Protein AF-A0A661QH13-F1 (afdb_monomer_lite)

Structure (mmCIF, N/CA/C/O backbone):
data_AF-A0A661QH13-F1
#
_entry.id   AF-A0A661QH13-F1
#
loop_
_atom_site.group_PDB
_atom_site.id
_atom_site.type_symbol
_atom_site.label_atom_id
_atom_site.label_alt_id
_atom_site.label_comp_id
_atom_site.label_asym_id
_atom_site.label_entity_id
_atom_site.label_seq_id
_atom_site.pdbx_PDB_ins_code
_atom_site.Cartn_x
_atom_site.Cartn_y
_atom_site.Cartn_z
_atom_site.occupancy
_atom_site.B_iso_or_equiv
_atom_site.auth_seq_id
_atom_site.auth_comp_id
_atom_site.auth_asym_id
_atom_site.auth_atom_id
_atom_site.pdbx_PDB_model_num
ATOM 1 N N . VAL A 1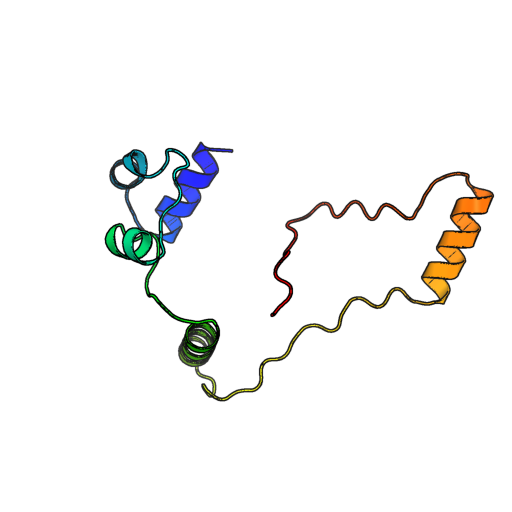 1 ? -12.487 15.265 6.140 1.00 73.69 1 VAL A N 1
ATOM 2 C CA . VAL A 1 1 ? -11.318 14.380 5.910 1.00 73.69 1 VAL A CA 1
ATOM 3 C C . VAL A 1 1 ? -11.463 13.047 6.642 1.00 73.69 1 VAL A C 1
ATOM 5 O O . VAL A 1 1 ? -11.523 12.041 5.959 1.00 73.69 1 VAL A O 1
ATOM 8 N N . HIS A 1 2 ? -11.608 13.008 7.978 1.00 83.69 2 HIS A N 1
ATOM 9 C CA . HIS A 1 2 ? -11.762 11.740 8.726 1.00 83.69 2 HIS A CA 1
ATOM 10 C C . HIS A 1 2 ? -12.928 10.870 8.228 1.00 83.69 2 HIS A C 1
ATOM 12 O O . HIS A 1 2 ? -12.736 9.709 7.898 1.00 83.69 2 HIS A O 1
ATOM 18 N N . GLN A 1 3 ? -14.126 11.444 8.113 1.00 88.00 3 GLN A N 1
ATOM 19 C CA . GLN A 1 3 ? -15.314 10.689 7.710 1.00 88.00 3 GLN A CA 1
ATOM 20 C C . GLN A 1 3 ? -15.229 10.138 6.277 1.00 88.00 3 GLN A C 1
ATOM 22 O O . GLN A 1 3 ? -15.541 8.977 6.057 1.00 88.00 3 GLN A O 1
ATOM 27 N N . GLN A 1 4 ? -14.678 10.921 5.347 1.00 90.62 4 GLN A N 1
ATOM 28 C CA . GLN A 1 4 ? -14.406 10.478 3.977 1.00 90.62 4 GLN A CA 1
ATOM 29 C C . GLN A 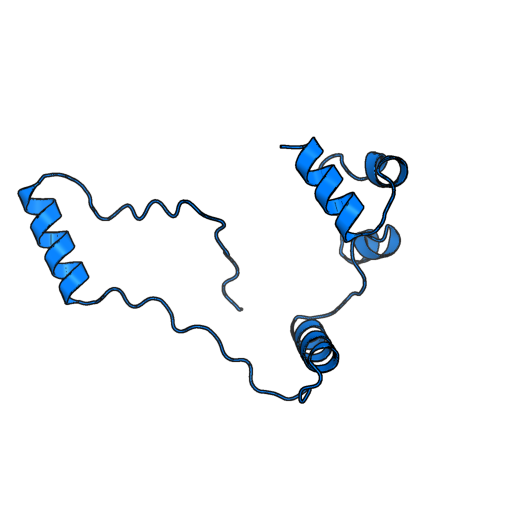1 4 ? -13.458 9.267 3.937 1.00 90.62 4 GLN A C 1
ATOM 31 O O . GLN A 1 4 ? -13.645 8.366 3.131 1.00 90.62 4 GLN A O 1
ATOM 36 N N . PHE A 1 5 ? -12.447 9.221 4.812 1.00 89.31 5 PHE A N 1
ATOM 37 C CA . PHE A 1 5 ? -11.569 8.054 4.923 1.00 89.31 5 PHE A CA 1
ATOM 38 C C . PHE A 1 5 ? -12.334 6.815 5.408 1.00 89.31 5 PHE A C 1
ATOM 40 O O . PHE A 1 5 ? -12.185 5.743 4.827 1.00 89.31 5 PHE A O 1
ATOM 47 N N . VAL A 1 6 ? -13.179 6.966 6.435 1.00 91.31 6 VAL A N 1
ATOM 48 C CA . VAL A 1 6 ? -13.997 5.860 6.962 1.00 91.31 6 VAL A CA 1
ATOM 49 C C . VAL A 1 6 ? -14.934 5.302 5.891 1.00 91.31 6 VAL A C 1
ATOM 51 O O . VAL A 1 6 ? -15.023 4.087 5.739 1.00 91.31 6 VAL A O 1
ATOM 54 N N . GLU A 1 7 ? -15.587 6.178 5.128 1.00 93.31 7 GLU A N 1
ATOM 55 C CA . GLU A 1 7 ? -16.486 5.803 4.032 1.00 93.31 7 GLU A CA 1
ATOM 56 C C . GLU A 1 7 ? -15.746 5.010 2.945 1.00 93.31 7 GLU A C 1
ATOM 58 O O . GLU A 1 7 ? -16.161 3.901 2.613 1.00 93.31 7 GLU A O 1
ATOM 63 N N . VAL A 1 8 ? -14.590 5.498 2.481 1.00 93.69 8 VAL A N 1
ATOM 64 C CA . VAL A 1 8 ? -13.774 4.807 1.464 1.00 93.69 8 VAL A CA 1
ATOM 65 C C . VAL A 1 8 ? -13.328 3.418 1.933 1.00 93.69 8 VAL A C 1
ATOM 67 O O . VAL A 1 8 ? -13.361 2.460 1.161 1.00 93.69 8 VAL A O 1
ATOM 70 N N . VAL A 1 9 ? -12.921 3.276 3.199 1.00 92.88 9 VAL A N 1
ATOM 71 C CA . VAL A 1 9 ? -12.505 1.976 3.752 1.00 92.88 9 VAL A CA 1
ATOM 72 C C . VAL A 1 9 ? -13.701 1.032 3.906 1.00 92.88 9 VAL A C 1
ATOM 74 O O . VAL A 1 9 ? -13.587 -0.149 3.578 1.00 92.88 9 VAL A O 1
ATOM 77 N N . SER A 1 10 ? -14.844 1.541 4.372 1.00 94.44 10 SER A N 1
ATOM 78 C CA . SER A 1 10 ? -16.100 0.790 4.493 1.00 94.44 10 SER A CA 1
ATOM 79 C C . SER A 1 10 ? -16.531 0.207 3.152 1.00 94.44 10 SER A C 1
ATOM 81 O O . SER A 1 10 ? -16.799 -0.992 3.063 1.00 94.44 10 SER A O 1
ATOM 83 N N . GLU A 1 11 ? -16.559 1.035 2.107 1.00 95.62 11 GLU A N 1
ATOM 84 C CA . GLU A 1 11 ? -16.899 0.617 0.747 1.00 95.62 11 GLU A CA 1
ATOM 85 C C . GLU A 1 11 ? -15.872 -0.378 0.197 1.00 95.62 11 GLU A C 1
ATOM 87 O O . GLU A 1 11 ? -16.239 -1.474 -0.224 1.00 95.62 11 GLU A O 1
ATOM 92 N N . GLY A 1 12 ? -14.577 -0.057 0.273 1.00 94.88 12 GLY A N 1
ATOM 93 C CA . GLY A 1 12 ? -13.516 -0.904 -0.276 1.00 94.88 12 GLY A CA 1
ATOM 94 C C . GLY A 1 12 ? -13.413 -2.282 0.387 1.00 94.88 12 GLY A C 1
ATOM 95 O O . GLY A 1 12 ? -13.129 -3.275 -0.282 1.00 94.88 12 GLY A O 1
ATOM 96 N N . ARG A 1 13 ? -13.669 -2.373 1.699 1.00 94.50 13 ARG A N 1
ATOM 97 C CA . ARG A 1 13 ? -13.619 -3.637 2.459 1.00 94.50 13 ARG A CA 1
ATOM 98 C C . ARG A 1 13 ? -14.978 -4.315 2.610 1.00 94.50 13 ARG A C 1
ATOM 100 O O . ARG A 1 13 ? -15.041 -5.368 3.239 1.00 94.50 13 ARG A O 1
ATOM 107 N N . HIS A 1 14 ? -16.049 -3.728 2.068 1.00 94.38 14 HIS A N 1
ATOM 108 C CA . HIS A 1 14 ? -17.428 -4.181 2.280 1.00 94.38 14 HIS A CA 1
ATOM 109 C C . HIS A 1 14 ? -17.738 -4.418 3.773 1.00 94.38 14 HIS A C 1
ATOM 111 O O . HIS A 1 14 ? -18.386 -5.395 4.155 1.00 94.38 14 HIS A O 1
ATOM 117 N N . MET A 1 15 ? -17.222 -3.539 4.636 1.00 93.19 15 MET A N 1
ATOM 118 C CA . MET A 1 15 ? -17.296 -3.676 6.088 1.00 93.19 15 MET A CA 1
ATOM 119 C C . MET A 1 15 ? -18.174 -2.564 6.667 1.00 93.19 15 MET A C 1
ATOM 121 O O . MET A 1 15 ? -17.875 -1.405 6.410 1.00 93.19 15 MET A O 1
ATOM 125 N N . PRO A 1 16 ? -19.210 -2.868 7.474 1.00 93.81 16 PRO A N 1
ATOM 126 C CA . PRO A 1 16 ? -20.047 -1.836 8.080 1.00 93.81 16 PRO A CA 1
ATOM 127 C C . PRO A 1 16 ? -19.228 -0.852 8.918 1.00 93.81 16 PRO A C 1
ATOM 129 O O . PRO A 1 16 ? -18.343 -1.272 9.669 1.00 93.81 16 PRO A O 1
ATOM 132 N N . ILE A 1 17 ? -19.581 0.435 8.856 1.00 91.50 17 ILE A N 1
ATOM 133 C CA . ILE A 1 17 ? -18.921 1.500 9.629 1.00 91.50 17 ILE A CA 1
ATOM 134 C C . ILE A 1 17 ? -18.887 1.155 11.123 1.00 91.50 17 ILE A C 1
ATOM 136 O O . ILE A 1 17 ? -17.839 1.286 11.745 1.00 91.50 17 ILE A O 1
ATOM 140 N N . ASP A 1 18 ? -19.968 0.602 11.677 1.00 92.00 18 ASP A N 1
ATOM 141 C CA . ASP A 1 18 ? -20.042 0.197 13.091 1.00 92.00 18 ASP A CA 1
ATOM 142 C C . ASP A 1 18 ? -18.969 -0.830 13.482 1.00 92.00 18 ASP A C 1
ATOM 144 O O . ASP A 1 18 ? -18.456 -0.817 14.601 1.00 92.00 18 ASP A O 1
ATOM 148 N N . ARG A 1 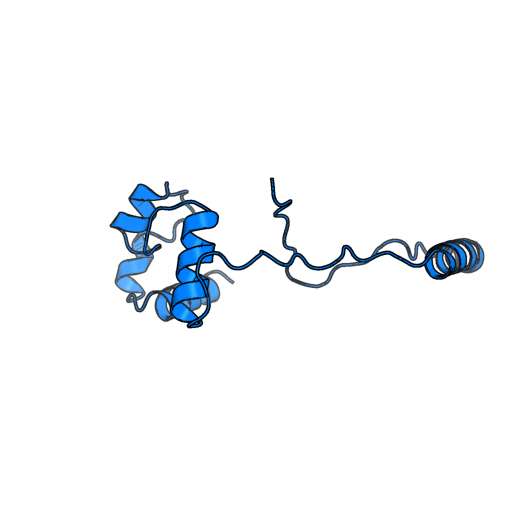19 ? -18.600 -1.718 12.549 1.00 90.38 19 ARG A N 1
ATOM 149 C CA . ARG A 1 19 ? -17.536 -2.708 12.749 1.00 90.38 19 ARG A CA 1
ATOM 150 C C . ARG A 1 19 ? -16.151 -2.083 12.594 1.00 90.38 19 ARG A C 1
ATOM 152 O O . ARG A 1 19 ? -15.224 -2.532 13.259 1.00 90.38 19 ARG A O 1
ATOM 159 N N . LEU A 1 20 ? -16.006 -1.070 11.741 1.00 89.44 20 LEU A N 1
ATOM 160 C CA . LEU A 1 20 ? -14.750 -0.348 11.529 1.00 89.44 20 LEU A CA 1
ATOM 161 C C . LEU A 1 20 ? -14.439 0.648 12.649 1.00 89.44 20 LEU A C 1
ATOM 163 O O . LEU A 1 20 ? -13.276 0.799 13.012 1.00 89.44 20 LEU A O 1
ATOM 167 N N . GLN A 1 21 ? -15.458 1.293 13.219 1.00 89.44 21 GLN A N 1
ATOM 168 C CA . GLN A 1 21 ? -15.338 2.390 14.181 1.00 89.44 21 GLN A CA 1
ATOM 169 C C . GLN A 1 21 ? -14.343 2.124 15.329 1.00 89.44 21 GLN A C 1
ATOM 171 O O . GLN A 1 21 ? -13.550 3.017 15.631 1.00 89.44 21 GLN A O 1
ATOM 176 N N . PRO A 1 22 ? -14.291 0.922 15.943 1.00 90.44 22 PRO A N 1
ATOM 177 C CA . PRO A 1 22 ? -13.338 0.633 17.014 1.00 90.44 22 PRO A CA 1
ATOM 178 C C . PRO A 1 22 ? -11.872 0.617 16.565 1.00 90.44 22 PRO A C 1
ATOM 180 O O . PRO A 1 22 ? -10.987 0.695 17.417 1.00 90.44 22 PRO A O 1
ATOM 183 N N . PHE A 1 23 ? -11.605 0.455 15.264 1.00 88.81 23 PHE A N 1
ATOM 184 C CA . PHE A 1 23 ? -10.272 0.354 14.658 1.00 88.81 23 PHE A CA 1
ATOM 185 C C . PHE A 1 23 ? -9.766 1.669 14.054 1.00 88.81 23 PHE A C 1
ATOM 187 O O . PHE A 1 23 ? -8.590 1.751 13.706 1.00 88.81 23 PHE A O 1
ATOM 194 N N . ILE A 1 24 ? -10.618 2.694 13.954 1.00 86.88 24 ILE A N 1
ATOM 195 C CA . ILE A 1 24 ? -10.279 4.002 13.379 1.00 86.88 24 ILE A CA 1
ATOM 196 C C . ILE A 1 24 ? -10.010 5.005 14.507 1.00 86.88 24 ILE A C 1
ATOM 198 O O . ILE A 1 24 ? -10.757 5.951 14.735 1.00 86.88 24 ILE A O 1
ATOM 202 N N . ASP A 1 25 ? -8.925 4.772 15.240 1.00 87.75 25 ASP A N 1
ATOM 203 C CA . ASP A 1 25 ? -8.411 5.661 16.293 1.00 87.75 25 ASP A CA 1
ATOM 204 C C . ASP A 1 25 ? -6.985 6.166 16.003 1.00 87.75 25 ASP A C 1
ATOM 206 O O . ASP A 1 25 ? -6.387 6.872 16.813 1.00 87.75 25 ASP A O 1
ATOM 210 N N . GLY A 1 26 ? -6.438 5.815 14.834 1.00 88.06 26 GLY A N 1
ATOM 211 C CA . GLY A 1 26 ? -5.098 6.206 14.393 1.00 88.06 26 GLY A CA 1
ATOM 212 C C . GLY A 1 26 ? -3.970 5.293 14.880 1.00 88.06 26 GLY A C 1
ATOM 213 O O . GLY A 1 26 ? -2.803 5.605 14.637 1.00 88.06 26 GLY A O 1
ATOM 214 N N . ARG A 1 27 ? -4.272 4.167 15.543 1.00 91.31 27 ARG A N 1
ATOM 215 C CA . ARG A 1 27 ? -3.235 3.209 15.950 1.00 91.31 27 ARG A CA 1
ATOM 216 C C . ARG A 1 27 ? -2.632 2.460 14.764 1.00 91.31 27 ARG A C 1
ATOM 218 O O . ARG A 1 27 ? -3.286 2.193 13.758 1.00 91.31 27 ARG A O 1
ATOM 225 N N . ILE A 1 28 ? -1.368 2.080 14.918 1.00 93.81 28 ILE A N 1
ATOM 226 C CA . ILE A 1 28 ? -0.635 1.294 13.926 1.00 93.81 28 ILE A CA 1
ATOM 227 C C . ILE A 1 28 ? -0.946 -0.188 14.141 1.00 93.81 28 ILE A C 1
ATOM 229 O O . ILE A 1 28 ? -0.870 -0.689 15.264 1.00 93.81 28 ILE A O 1
ATOM 233 N N . PHE A 1 29 ? -1.242 -0.895 13.053 1.00 94.56 29 PHE A N 1
ATOM 234 C CA . PHE A 1 29 ? -1.413 -2.343 13.046 1.00 94.56 29 PHE A CA 1
ATOM 235 C C . PHE A 1 29 ? -0.245 -3.009 12.328 1.00 94.56 29 PHE A C 1
ATOM 237 O O . PHE A 1 29 ? 0.212 -2.554 11.280 1.00 94.56 29 PHE A O 1
ATOM 244 N N . THR A 1 30 ? 0.211 -4.136 12.864 1.00 96.75 30 THR A N 1
ATOM 245 C CA . THR A 1 30 ? 1.040 -5.066 12.093 1.00 96.75 30 THR A CA 1
ATOM 246 C C . THR A 1 30 ? 0.208 -5.696 10.976 1.00 96.75 30 THR A C 1
ATOM 248 O O . THR A 1 30 ? -1.014 -5.804 11.094 1.00 96.75 30 THR A O 1
ATOM 251 N N . GLY A 1 31 ? 0.856 -6.203 9.922 1.00 95.88 31 GLY A N 1
ATOM 252 C CA . GLY A 1 31 ? 0.137 -6.896 8.847 1.00 95.88 31 GLY A CA 1
ATOM 253 C C . GLY A 1 31 ? -0.734 -8.055 9.354 1.00 95.88 31 GLY A C 1
ATOM 254 O O . GLY A 1 31 ? -1.844 -8.249 8.870 1.00 95.88 31 GLY A O 1
ATOM 255 N N . ARG A 1 32 ? -0.275 -8.807 10.368 1.00 97.62 32 ARG A N 1
ATOM 256 C CA . ARG A 1 32 ? -1.047 -9.923 10.950 1.00 97.62 32 ARG A CA 1
ATOM 257 C C . ARG A 1 32 ? -2.331 -9.430 11.604 1.00 97.62 32 ARG A C 1
ATOM 259 O O . ARG A 1 32 ? -3.398 -9.945 11.296 1.00 97.62 32 ARG A O 1
ATOM 266 N N . GLN A 1 33 ? -2.226 -8.388 12.427 1.00 96.44 33 GLN A N 1
ATOM 267 C CA . GLN A 1 33 ? -3.392 -7.777 13.062 1.00 96.44 33 GLN A CA 1
ATOM 268 C C . GLN A 1 33 ? -4.352 -7.212 12.014 1.00 96.44 33 GLN A C 1
ATOM 270 O O . GLN A 1 33 ? -5.548 -7.452 12.106 1.00 96.44 33 GLN A O 1
ATOM 275 N N . ALA A 1 34 ? -3.834 -6.517 10.992 1.00 95.19 34 ALA A N 1
ATOM 276 C CA . ALA A 1 34 ? -4.641 -5.975 9.900 1.00 95.19 34 ALA A CA 1
ATOM 277 C C . ALA A 1 34 ? -5.405 -7.074 9.141 1.00 95.19 34 ALA A C 1
ATOM 279 O O . ALA A 1 34 ? -6.558 -6.866 8.765 1.00 95.19 34 ALA A O 1
ATOM 280 N N . LYS A 1 35 ? -4.795 -8.253 8.958 1.00 96.00 35 LYS A N 1
ATOM 281 C CA . LYS A 1 35 ? -5.449 -9.416 8.344 1.00 96.00 35 LYS A CA 1
ATOM 282 C C . LYS A 1 35 ? -6.551 -9.983 9.240 1.00 96.00 35 LYS A C 1
ATOM 284 O O . LYS A 1 35 ? -7.649 -10.239 8.760 1.00 96.00 35 LYS A O 1
ATOM 289 N N . GLU A 1 36 ? -6.292 -10.131 10.538 1.00 94.44 36 GLU A N 1
ATOM 290 C CA . GLU A 1 36 ? -7.266 -10.645 11.515 1.00 94.44 36 GLU A CA 1
ATOM 291 C C . GLU A 1 36 ? -8.536 -9.787 11.593 1.00 94.44 36 GLU A C 1
ATOM 293 O O . GLU A 1 36 ? -9.644 -10.317 11.666 1.00 94.44 36 GLU A O 1
ATOM 298 N N . ILE A 1 37 ? -8.387 -8.461 11.535 1.00 93.19 37 ILE A N 1
ATOM 299 C CA . ILE A 1 37 ? -9.520 -7.523 11.555 1.00 93.19 37 ILE A CA 1
ATOM 300 C C . ILE A 1 37 ? -10.117 -7.272 10.162 1.00 93.19 37 ILE A C 1
ATOM 302 O O . ILE A 1 37 ? -11.130 -6.586 10.051 1.00 93.19 37 ILE A O 1
ATOM 306 N N . GLY A 1 38 ? -9.525 -7.838 9.105 1.00 92.94 38 GLY A N 1
ATOM 307 C CA . GLY A 1 38 ? -10.038 -7.777 7.736 1.00 92.94 38 GLY A CA 1
ATOM 308 C C . GLY A 1 38 ? -9.741 -6.480 6.980 1.00 92.94 38 GLY A C 1
ATOM 309 O O . GLY A 1 38 ? -10.435 -6.187 6.007 1.00 92.94 38 GLY A O 1
ATOM 310 N N . LEU A 1 39 ? -8.731 -5.705 7.388 1.00 93.50 39 LEU A N 1
ATOM 311 C CA . LEU A 1 39 ? -8.254 -4.528 6.647 1.00 93.50 39 LEU A CA 1
ATOM 312 C C . LEU A 1 39 ? -7.370 -4.888 5.442 1.00 93.50 39 LEU A C 1
ATOM 314 O O . LEU A 1 39 ? -7.278 -4.093 4.512 1.00 93.50 39 LEU A O 1
ATOM 318 N N . ILE A 1 40 ? -6.750 -6.071 5.442 1.00 95.12 40 ILE A N 1
ATOM 319 C CA . ILE A 1 40 ? -6.012 -6.624 4.295 1.00 95.12 40 ILE A CA 1
ATOM 320 C C . ILE A 1 40 ? -6.483 -8.048 4.005 1.00 95.12 40 ILE A C 1
ATOM 322 O O . ILE A 1 40 ? -7.005 -8.721 4.896 1.00 95.12 40 ILE A O 1
ATOM 326 N N . ASP A 1 41 ? -6.269 -8.513 2.778 1.00 94.62 41 ASP A N 1
ATOM 327 C CA . ASP A 1 41 ? -6.685 -9.852 2.346 1.00 94.62 41 ASP A CA 1
ATOM 328 C C . ASP A 1 41 ? -5.635 -10.907 2.702 1.00 94.62 41 ASP A C 1
ATOM 330 O O . ASP A 1 41 ? -5.929 -11.930 3.328 1.00 94.62 41 ASP A O 1
ATOM 334 N N . GLU A 1 42 ? -4.374 -10.633 2.367 1.00 95.88 42 GLU A N 1
ATOM 335 C CA . GLU A 1 42 ? -3.286 -11.588 2.523 1.00 95.88 42 GLU A CA 1
ATOM 336 C C . GLU A 1 42 ? -1.990 -10.946 3.019 1.00 95.88 42 GLU A C 1
ATOM 338 O O . GLU A 1 42 ? -1.784 -9.737 2.953 1.00 95.88 42 GLU A O 1
ATOM 343 N N . LEU A 1 43 ? -1.123 -11.800 3.565 1.00 97.62 43 LEU A N 1
ATOM 344 C CA . LEU A 1 43 ? 0.244 -11.448 3.916 1.00 97.62 43 LEU A CA 1
ATOM 345 C C . LEU A 1 43 ? 1.143 -11.984 2.815 1.00 97.62 43 LEU A C 1
ATOM 347 O O . LEU A 1 43 ? 1.062 -13.168 2.499 1.00 97.62 43 LEU A O 1
ATOM 351 N N . GLY A 1 44 ? 2.016 -11.132 2.300 1.00 95.69 44 GLY A N 1
ATOM 352 C CA . GLY A 1 44 ? 2.935 -11.496 1.239 1.00 95.69 44 GLY A CA 1
ATOM 353 C C . GLY A 1 44 ? 3.984 -10.423 1.012 1.00 95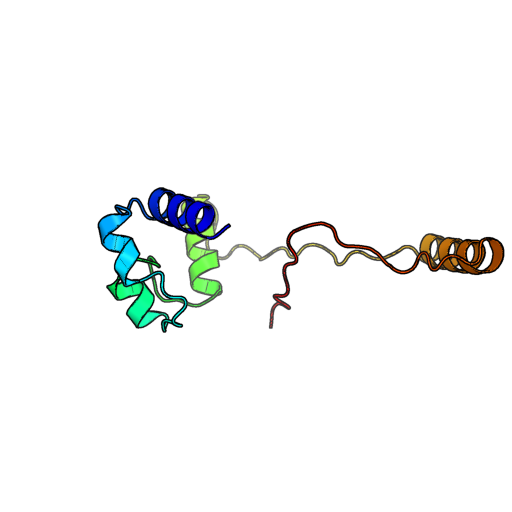.69 44 GLY A C 1
ATOM 354 O O . GLY A 1 44 ? 4.051 -9.406 1.707 1.00 95.69 44 GLY A O 1
ATOM 355 N N . THR A 1 45 ? 4.819 -10.695 0.031 1.00 94.75 45 THR A N 1
ATOM 356 C CA . THR A 1 45 ? 5.851 -9.820 -0.506 1.00 94.75 45 THR A CA 1
ATOM 357 C C . THR A 1 45 ? 5.333 -9.083 -1.740 1.00 94.75 45 THR A C 1
ATOM 359 O O . THR A 1 45 ? 4.244 -9.359 -2.246 1.00 94.75 45 THR A O 1
ATOM 362 N N . LEU A 1 46 ? 6.137 -8.160 -2.271 1.00 91.62 46 LEU A N 1
ATOM 363 C CA . LEU A 1 46 ? 5.843 -7.518 -3.552 1.00 91.62 46 LEU A CA 1
ATOM 364 C C . LEU A 1 46 ? 5.664 -8.547 -4.680 1.00 91.62 46 LEU A C 1
ATOM 366 O O . LEU A 1 46 ? 4.743 -8.415 -5.478 1.00 91.62 46 LEU A O 1
ATOM 370 N N . ASN A 1 47 ? 6.494 -9.594 -4.713 1.00 91.56 47 ASN A N 1
ATOM 371 C CA . ASN A 1 47 ? 6.401 -10.640 -5.732 1.00 91.56 47 ASN A CA 1
ATOM 372 C C . ASN A 1 47 ? 5.061 -11.381 -5.670 1.00 91.56 47 ASN A C 1
ATOM 374 O O . ASN A 1 47 ? 4.488 -11.685 -6.712 1.00 91.56 47 ASN A O 1
ATOM 378 N N . ASP A 1 48 ? 4.531 -11.624 -4.469 1.00 93.81 48 ASP A N 1
ATOM 379 C CA . ASP A 1 48 ? 3.218 -12.256 -4.308 1.00 93.81 48 ASP A CA 1
ATOM 380 C C . ASP A 1 48 ? 2.104 -11.351 -4.858 1.00 93.81 48 ASP A C 1
ATOM 382 O O . ASP A 1 48 ? 1.209 -11.821 -5.561 1.00 93.81 48 ASP A O 1
ATOM 386 N N . ALA A 1 49 ? 2.198 -10.037 -4.619 1.00 93.25 49 ALA A N 1
ATOM 387 C CA . ALA A 1 49 ? 1.255 -9.059 -5.162 1.00 93.25 49 ALA A CA 1
ATOM 388 C C . ALA A 1 49 ? 1.318 -8.969 -6.698 1.00 93.25 49 ALA A C 1
ATOM 390 O O . ALA A 1 49 ? 0.276 -8.881 -7.347 1.00 93.25 49 ALA A O 1
ATOM 391 N N . VAL A 1 50 ? 2.519 -9.030 -7.285 1.00 92.81 50 VAL A N 1
ATOM 392 C CA . VAL A 1 50 ? 2.724 -9.032 -8.744 1.00 92.81 50 VAL A CA 1
ATOM 393 C C . VAL A 1 50 ? 2.112 -10.276 -9.378 1.00 92.81 50 VAL A C 1
ATOM 395 O O . VAL A 1 50 ? 1.327 -10.154 -10.316 1.00 92.81 50 VAL A O 1
ATOM 398 N N . LYS A 1 51 ? 2.392 -11.462 -8.827 1.00 93.31 51 LYS A N 1
ATOM 399 C CA . LYS A 1 51 ? 1.815 -12.724 -9.312 1.00 93.31 51 LYS A CA 1
ATOM 400 C C . LYS A 1 51 ? 0.297 -12.738 -9.195 1.00 93.31 51 LYS A C 1
ATOM 402 O O . LYS A 1 51 ? -0.397 -13.136 -10.127 1.00 93.31 51 LYS A O 1
ATOM 407 N N . TYR A 1 52 ? -0.234 -12.240 -8.078 1.00 93.75 52 TYR A N 1
ATOM 408 C CA . TYR A 1 52 ? -1.674 -12.093 -7.902 1.00 93.75 52 TYR A CA 1
ATOM 409 C C . TYR A 1 52 ? -2.284 -11.156 -8.956 1.00 93.75 52 TYR A C 1
ATOM 411 O O . TYR A 1 52 ? -3.292 -11.501 -9.572 1.00 93.75 52 TYR A O 1
ATOM 419 N N . ALA A 1 53 ? -1.6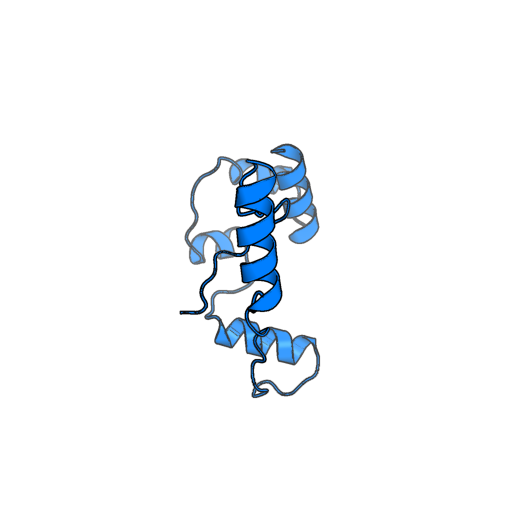62 -10.003 -9.218 1.00 93.19 53 ALA A N 1
ATOM 420 C CA . ALA A 1 53 ? -2.118 -9.070 -10.244 1.00 93.19 53 ALA A CA 1
ATOM 421 C C . ALA A 1 53 ? -2.068 -9.687 -11.653 1.00 93.19 53 ALA A C 1
ATOM 423 O O . ALA A 1 53 ? -3.039 -9.560 -12.400 1.00 93.19 53 ALA A O 1
ATOM 424 N N . ALA A 1 54 ? -0.991 -10.405 -11.990 1.00 93.69 54 ALA A N 1
ATOM 425 C CA . ALA A 1 54 ? -0.852 -11.126 -13.254 1.00 93.69 54 ALA A CA 1
ATOM 426 C C . ALA A 1 54 ? -1.969 -12.165 -13.440 1.00 93.69 54 ALA A C 1
ATOM 428 O O . ALA A 1 54 ? -2.652 -12.182 -14.466 1.00 93.69 54 ALA A O 1
ATOM 429 N N . LYS A 1 55 ? -2.242 -12.952 -12.394 1.00 93.75 55 LYS A N 1
ATOM 430 C CA . LYS A 1 55 ? -3.327 -13.936 -12.368 1.00 93.75 55 LYS A CA 1
ATOM 431 C C . LYS A 1 55 ? -4.706 -13.302 -12.560 1.00 93.75 55 LYS A C 1
ATOM 433 O O . LYS A 1 55 ? -5.515 -13.827 -13.322 1.00 93.75 55 LYS A O 1
ATOM 438 N N . VAL A 1 56 ? -4.986 -12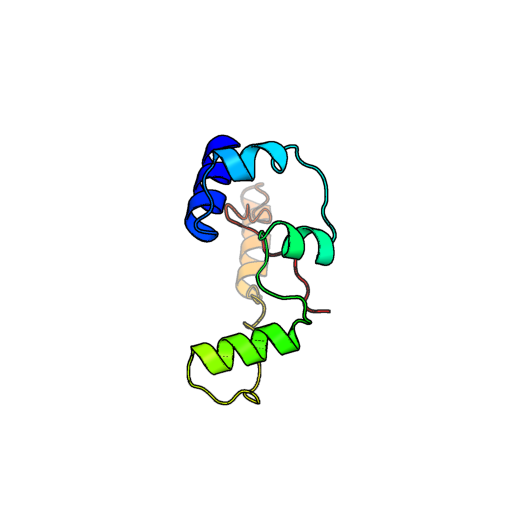.180 -11.893 1.00 94.56 56 VAL A N 1
ATOM 439 C CA . VAL A 1 56 ? -6.258 -11.445 -12.039 1.00 94.56 56 VAL A CA 1
ATOM 440 C C . VAL A 1 56 ? -6.399 -10.840 -13.439 1.00 94.56 56 VAL A C 1
ATOM 442 O O . VAL A 1 56 ? -7.498 -10.818 -13.987 1.00 94.56 56 VAL A O 1
ATOM 445 N N . ALA A 1 57 ? -5.295 -10.387 -14.035 1.00 93.81 57 ALA A N 1
ATOM 446 C CA . ALA A 1 57 ? -5.260 -9.855 -15.394 1.00 93.81 57 ALA A CA 1
ATOM 447 C C . ALA A 1 57 ? -5.276 -10.943 -16.488 1.00 93.81 57 ALA A C 1
ATOM 449 O O . ALA A 1 57 ? -5.460 -10.617 -17.659 1.00 93.81 57 ALA A O 1
ATOM 450 N N . GLY A 1 58 ? -5.102 -12.220 -16.128 1.00 94.06 58 GLY A N 1
ATOM 451 C CA . GLY A 1 58 ? -5.057 -13.335 -17.076 1.00 94.06 58 GLY A CA 1
ATOM 452 C C . GLY A 1 58 ? -3.789 -13.365 -17.934 1.00 94.06 58 GLY A C 1
ATOM 453 O O . GLY A 1 58 ? -3.839 -13.825 -19.074 1.00 94.06 58 GLY A O 1
ATOM 454 N N . ILE A 1 59 ? -2.675 -12.853 -17.409 1.00 93.06 59 ILE A N 1
ATOM 455 C CA . ILE A 1 59 ? -1.359 -12.865 -18.062 1.00 93.06 59 ILE A CA 1
ATOM 456 C C . ILE A 1 59 ? -0.411 -13.837 -17.352 1.00 93.06 59 ILE A C 1
ATOM 458 O O . ILE A 1 59 ? -0.742 -14.386 -16.302 1.00 93.06 59 ILE A O 1
ATOM 462 N N . ASP A 1 60 ? 0.770 -14.046 -17.934 1.00 90.12 60 ASP A N 1
ATOM 463 C CA . ASP A 1 60 ? 1.811 -14.887 -17.343 1.00 90.12 60 ASP A CA 1
ATOM 464 C C . ASP A 1 60 ? 2.296 -14.315 -15.996 1.00 90.12 60 ASP A C 1
ATOM 466 O O . ASP A 1 60 ? 2.629 -13.128 -15.889 1.00 90.12 60 ASP A O 1
ATOM 470 N N . GLU A 1 61 ? 2.328 -15.167 -14.970 1.00 86.56 61 GLU A N 1
ATOM 471 C CA . GLU A 1 61 ? 2.779 -14.822 -13.617 1.00 86.56 61 GLU A CA 1
ATOM 472 C C . GLU A 1 61 ? 4.277 -14.494 -13.566 1.00 86.56 61 GLU A C 1
ATOM 474 O O . GLU A 1 61 ? 4.706 -13.775 -12.662 1.00 86.56 61 GLU A O 1
ATOM 479 N N . ASP A 1 62 ? 5.050 -14.977 -14.542 1.00 86.50 62 ASP A N 1
ATOM 480 C CA . ASP A 1 62 ? 6.488 -14.724 -14.667 1.00 86.50 62 ASP A CA 1
ATOM 481 C C . ASP A 1 62 ? 6.799 -13.580 -15.659 1.00 86.50 62 ASP A C 1
ATOM 483 O O . ASP A 1 62 ? 7.924 -13.447 -16.142 1.00 86.50 62 ASP A O 1
ATOM 487 N N . SER A 1 63 ? 5.806 -12.740 -15.978 1.00 81.38 63 SER A N 1
ATOM 488 C CA . SER A 1 63 ? 5.990 -11.566 -16.839 1.00 81.38 63 SER A CA 1
ATOM 489 C C . SER A 1 63 ? 6.926 -10.509 -16.230 1.00 81.38 63 SER A C 1
ATOM 491 O O . SER A 1 63 ? 6.932 -10.255 -15.024 1.00 81.38 63 SER A O 1
ATOM 493 N N . ASP A 1 64 ? 7.720 -9.863 -17.090 1.00 83.56 64 ASP A N 1
ATOM 494 C CA . ASP A 1 64 ? 8.683 -8.844 -16.671 1.00 83.56 64 ASP A CA 1
ATOM 495 C C . ASP A 1 64 ? 7.989 -7.578 -16.145 1.00 83.56 64 ASP A C 1
ATOM 497 O O . ASP A 1 64 ? 7.098 -7.005 -16.781 1.00 83.56 64 ASP A O 1
ATOM 501 N N . LEU A 1 65 ? 8.460 -7.084 -14.998 1.00 85.44 65 LEU A N 1
ATOM 502 C CA . LEU A 1 65 ? 8.008 -5.814 -14.439 1.00 85.44 65 LEU A CA 1
ATOM 503 C C . LEU A 1 65 ? 8.553 -4.640 -15.252 1.00 85.44 65 LEU A C 1
ATOM 505 O O . LEU A 1 65 ? 9.760 -4.395 -15.298 1.00 85.44 65 LEU A O 1
ATOM 509 N N . VAL A 1 66 ? 7.642 -3.864 -15.836 1.00 86.44 66 VAL A N 1
ATOM 510 C CA . VAL A 1 66 ? 7.976 -2.611 -16.514 1.00 86.44 66 VAL A CA 1
ATOM 511 C C . VAL A 1 66 ? 7.812 -1.453 -15.539 1.00 86.44 66 VAL A C 1
ATOM 513 O O . VAL A 1 66 ? 6.714 -1.175 -15.056 1.00 86.44 66 VAL A O 1
ATOM 516 N N . TYR A 1 67 ? 8.909 -0.751 -15.275 1.00 82.94 67 TYR A N 1
ATOM 517 C CA . TYR A 1 67 ? 8.905 0.468 -14.474 1.00 82.94 67 TYR A CA 1
ATOM 518 C C . TYR A 1 67 ? 8.808 1.695 -15.387 1.00 82.94 67 TYR A C 1
ATOM 520 O O . TYR A 1 67 ? 9.437 1.706 -16.450 1.00 82.94 67 TYR A O 1
ATOM 528 N N . PRO A 1 68 ? 8.047 2.737 -15.003 1.00 80.56 68 PRO A N 1
ATOM 529 C CA . PRO A 1 68 ? 8.007 3.973 -15.771 1.00 80.56 68 PRO A CA 1
ATOM 530 C C . PRO A 1 68 ? 9.408 4.591 -15.837 1.00 80.56 68 PRO A C 1
ATOM 532 O O . PRO A 1 68 ? 10.136 4.608 -14.840 1.00 80.56 68 PRO A O 1
ATOM 535 N N . GLU A 1 69 ? 9.790 5.113 -17.005 1.00 77.06 69 GLU A N 1
ATOM 536 C CA . GLU A 1 69 ? 11.042 5.859 -17.111 1.00 77.06 69 GLU A CA 1
ATOM 537 C C . GLU A 1 69 ? 11.000 7.075 -16.172 1.00 77.06 69 GLU A C 1
ATOM 539 O O . GLU A 1 69 ? 9.981 7.773 -16.117 1.00 77.06 69 GLU A O 1
ATOM 544 N N . PRO A 1 70 ? 12.088 7.366 -15.437 1.00 73.69 70 PRO A N 1
ATOM 545 C CA . PRO A 1 70 ? 12.137 8.559 -14.606 1.00 73.69 70 PRO A CA 1
ATOM 546 C C . PRO A 1 70 ? 11.951 9.802 -15.485 1.00 73.69 70 PRO A C 1
ATOM 548 O O . PRO A 1 70 ? 12.563 9.898 -16.552 1.00 73.69 70 PRO A O 1
ATOM 551 N N . GLU A 1 71 ? 11.146 10.770 -15.032 1.00 70.75 71 GLU A N 1
ATOM 552 C CA . GLU A 1 71 ? 10.976 12.050 -15.729 1.00 70.75 71 GLU A CA 1
ATOM 553 C C . GLU A 1 71 ? 12.340 12.742 -15.887 1.00 70.75 71 GLU A C 1
ATOM 555 O O . GLU A 1 71 ? 12.881 13.341 -14.955 1.00 70.75 71 GLU A O 1
ATOM 560 N N . LYS A 1 72 ? 12.920 12.674 -17.087 1.00 70.25 72 LYS A N 1
ATOM 561 C CA . LYS A 1 72 ? 14.129 13.424 -17.422 1.00 70.25 72 LYS A CA 1
ATOM 562 C C . LYS A 1 72 ? 13.706 14.830 -17.817 1.00 70.25 72 LYS A C 1
ATOM 564 O O . LYS A 1 72 ? 13.209 15.043 -18.918 1.00 70.25 72 LYS A O 1
ATOM 569 N N . ILE A 1 73 ? 13.926 15.799 -16.930 1.00 68.69 73 ILE A N 1
ATOM 570 C CA . ILE A 1 73 ? 13.830 17.215 -17.302 1.00 68.69 73 ILE A CA 1
ATOM 571 C C . ILE A 1 73 ? 14.847 17.453 -18.423 1.00 68.69 73 ILE A C 1
ATOM 573 O O . ILE A 1 73 ? 16.043 17.196 -18.244 1.00 68.69 73 ILE A O 1
ATOM 577 N N . SER A 1 74 ? 14.376 17.907 -19.586 1.00 79.31 74 SER A N 1
ATOM 578 C CA . SER A 1 74 ? 15.241 18.182 -20.731 1.00 79.31 74 SER A CA 1
ATOM 579 C C . SER A 1 74 ? 16.322 19.194 -20.348 1.00 79.31 74 SER A C 1
ATOM 581 O O . SER A 1 74 ? 16.087 20.141 -19.594 1.00 79.31 74 SER A O 1
ATOM 583 N N . LEU A 1 75 ? 17.529 19.033 -20.898 1.00 78.31 75 LEU A N 1
ATOM 584 C CA . LEU A 1 75 ? 18.627 19.982 -20.681 1.00 78.31 75 LEU A CA 1
ATOM 585 C C . LEU A 1 75 ? 18.254 21.401 -21.140 1.00 78.31 75 LEU A C 1
ATOM 587 O O . LEU A 1 75 ? 18.727 22.376 -20.553 1.00 78.31 75 LEU A O 1
ATOM 591 N N . ILE A 1 76 ? 17.390 21.501 -22.155 1.00 78.88 76 ILE A N 1
ATOM 592 C CA . ILE A 1 76 ? 16.853 22.764 -22.666 1.00 78.88 76 ILE A CA 1
ATOM 593 C C . ILE A 1 76 ? 15.898 23.376 -21.640 1.00 78.88 76 ILE A C 1
ATOM 595 O O . ILE A 1 76 ? 16.047 24.551 -21.322 1.00 78.88 76 ILE A O 1
ATOM 599 N N . ASP A 1 77 ? 15.001 22.584 -21.049 1.00 75.75 77 ASP A N 1
ATOM 600 C CA . ASP A 1 77 ? 14.077 23.053 -20.007 1.00 75.75 77 ASP A CA 1
ATOM 601 C C . ASP A 1 77 ? 14.842 23.558 -18.784 1.00 75.75 77 ASP A C 1
ATOM 603 O O . ASP A 1 77 ? 14.548 24.631 -18.263 1.00 75.75 77 ASP A O 1
ATOM 607 N N . ARG A 1 78 ? 15.901 22.846 -18.381 1.00 76.44 78 ARG A N 1
ATOM 608 C CA . ARG A 1 78 ? 16.785 23.270 -17.287 1.00 76.44 78 ARG A CA 1
ATOM 609 C C . ARG A 1 78 ? 17.494 24.592 -17.597 1.00 76.44 78 ARG A C 1
ATOM 611 O O . ARG A 1 78 ? 17.655 25.434 -16.715 1.00 76.44 78 ARG A O 1
ATOM 618 N N . TYR A 1 79 ? 17.930 24.786 -18.841 1.00 82.06 79 TYR A N 1
ATOM 619 C CA . TYR A 1 79 ? 18.566 26.033 -19.266 1.00 82.06 79 TYR A CA 1
ATOM 620 C C . TYR A 1 79 ? 17.564 27.193 -19.335 1.00 82.06 79 TYR A C 1
ATOM 622 O O . TYR A 1 79 ? 17.846 28.273 -18.814 1.00 82.06 79 TYR A O 1
ATOM 630 N N . LEU A 1 80 ? 16.388 26.965 -19.925 1.00 80.44 80 LEU A N 1
ATOM 631 C CA . LEU A 1 80 ? 15.312 27.949 -20.032 1.00 80.44 80 LEU A CA 1
ATOM 632 C C . LEU A 1 80 ? 14.800 28.368 -18.652 1.00 80.44 80 LEU A C 1
ATOM 634 O O . LEU A 1 80 ? 14.654 29.562 -18.409 1.00 80.44 80 LEU A O 1
ATOM 638 N N . GLN A 1 81 ? 14.627 27.425 -17.723 1.00 75.38 81 GLN A N 1
ATOM 639 C CA . GLN A 1 81 ? 14.317 27.722 -16.322 1.00 75.38 81 GLN A CA 1
ATOM 640 C C . GLN A 1 81 ? 15.407 28.586 -15.682 1.00 75.38 81 GLN A C 1
ATOM 642 O O . GLN A 1 81 ? 15.108 29.630 -15.109 1.00 75.38 81 GLN A O 1
ATOM 647 N N . GLY A 1 82 ? 16.684 28.220 -15.841 1.00 75.44 82 GLY A N 1
ATOM 648 C CA . GLY A 1 82 ? 17.800 29.002 -15.300 1.00 75.44 82 GLY A CA 1
ATOM 649 C C . GLY A 1 82 ? 17.948 30.402 -15.916 1.00 75.44 82 GLY A C 1
ATOM 650 O O . GLY A 1 82 ? 18.453 31.319 -15.265 1.00 75.44 82 GLY A O 1
ATOM 651 N N . ALA A 1 83 ? 17.533 30.598 -17.169 1.00 79.12 83 ALA A N 1
ATOM 652 C CA . ALA A 1 83 ? 17.500 31.906 -17.822 1.00 79.12 83 ALA A CA 1
ATOM 653 C C . ALA A 1 83 ? 16.298 32.742 -17.352 1.00 79.12 83 ALA A C 1
ATOM 655 O O . ALA A 1 83 ? 16.470 33.893 -16.952 1.00 79.12 83 ALA A O 1
ATOM 656 N N . ALA A 1 84 ? 15.104 32.148 -17.326 1.00 75.81 84 ALA A N 1
ATOM 657 C CA . ALA A 1 84 ? 13.873 32.805 -16.903 1.00 75.81 84 ALA A CA 1
ATOM 658 C C . ALA A 1 84 ? 13.906 33.199 -15.418 1.00 75.81 84 ALA A C 1
ATOM 660 O O . ALA A 1 84 ? 13.533 34.320 -15.085 1.00 75.81 84 ALA A O 1
ATOM 661 N N . SER A 1 85 ? 14.444 32.353 -14.533 1.00 74.38 85 SER A N 1
ATOM 662 C CA . SER A 1 85 ? 14.608 32.690 -13.112 1.00 74.38 85 SER A CA 1
ATOM 663 C C . SER A 1 85 ? 15.593 33.833 -12.868 1.00 74.38 85 SER A C 1
ATOM 665 O O . SER A 1 85 ? 15.363 34.652 -11.982 1.00 74.38 85 SER A O 1
ATOM 667 N N . ARG A 1 86 ? 16.654 33.951 -13.679 1.00 74.44 86 ARG A N 1
ATOM 668 C CA . ARG A 1 86 ? 17.581 35.095 -13.608 1.00 74.44 86 ARG A CA 1
ATOM 669 C C . ARG A 1 86 ? 16.957 36.395 -14.112 1.00 74.44 86 ARG A C 1
ATOM 671 O O . ARG A 1 86 ? 17.315 37.454 -13.612 1.00 74.44 86 ARG A O 1
ATOM 678 N N . TYR A 1 87 ? 16.056 36.318 -15.090 1.00 74.94 87 TYR A N 1
ATOM 679 C CA . TYR A 1 87 ? 15.457 37.497 -15.719 1.00 74.94 87 TYR A CA 1
ATOM 680 C C . TYR A 1 87 ? 14.211 38.008 -14.982 1.00 74.94 87 TYR A C 1
ATOM 682 O O . TYR A 1 87 ? 14.023 39.212 -14.849 1.00 74.94 87 TYR A O 1
ATOM 690 N N . LEU A 1 88 ? 13.368 37.100 -14.486 1.00 75.94 88 LEU A N 1
ATOM 691 C CA . LEU A 1 88 ? 12.103 37.434 -13.829 1.00 75.94 88 LEU A CA 1
ATOM 692 C C . LEU A 1 88 ? 12.209 37.479 -12.295 1.00 75.94 88 LEU A C 1
ATOM 694 O O . LEU A 1 88 ? 11.260 37.892 -11.639 1.00 75.94 88 LEU A O 1
ATOM 698 N N . GLY A 1 89 ? 13.333 37.053 -11.705 1.00 68.00 89 GLY A N 1
ATOM 699 C CA . GLY A 1 89 ? 13.540 37.056 -10.249 1.00 68.00 89 GLY A CA 1
ATOM 700 C C . GLY A 1 89 ? 12.664 36.063 -9.472 1.00 68.00 89 GLY A C 1
ATOM 701 O O . GLY A 1 89 ? 12.666 36.073 -8.244 1.00 68.00 89 GLY A O 1
ATOM 702 N N . ILE A 1 90 ? 11.924 35.202 -10.173 1.00 62.78 90 ILE A N 1
ATOM 703 C CA . ILE A 1 90 ? 11.057 34.158 -9.613 1.00 62.78 90 ILE A CA 1
ATOM 704 C C . ILE A 1 90 ? 11.745 32.796 -9.717 1.00 62.78 90 ILE A C 1
ATOM 706 O O . ILE A 1 90 ? 12.273 32.417 -10.768 1.00 62.78 90 ILE A O 1
ATOM 710 N N . ASN A 1 91 ? 11.729 32.045 -8.618 1.00 58.09 91 ASN A N 1
ATOM 711 C CA . ASN A 1 91 ? 12.283 30.698 -8.547 1.00 58.09 91 ASN A CA 1
ATOM 712 C C . ASN A 1 91 ? 11.299 29.728 -9.223 1.00 58.09 91 ASN A C 1
ATOM 714 O O . ASN A 1 91 ? 10.321 29.303 -8.621 1.00 58.09 91 ASN A O 1
ATOM 718 N N . LEU A 1 92 ? 11.541 29.389 -10.492 1.00 59.84 92 LEU A N 1
ATOM 719 C CA . LEU A 1 92 ? 10.699 28.458 -11.265 1.00 59.84 92 LEU A CA 1
ATOM 720 C C . LEU A 1 92 ? 10.958 26.988 -10.887 1.00 59.84 92 LEU A C 1
ATOM 722 O O . LEU A 1 92 ? 10.397 26.072 -11.482 1.00 59.84 92 LEU A O 1
ATOM 726 N N . THR A 1 93 ? 11.841 26.777 -9.913 1.00 56.12 93 THR A N 1
ATOM 727 C CA . THR A 1 93 ? 12.322 25.484 -9.430 1.00 56.12 93 THR A CA 1
ATOM 728 C C . THR A 1 93 ? 11.315 24.780 -8.516 1.00 56.12 93 THR A C 1
ATOM 730 O O . THR A 1 93 ? 11.402 23.568 -8.332 1.00 56.12 93 THR A O 1
ATOM 733 N N . GLU A 1 94 ? 10.339 25.501 -7.956 1.00 51.50 94 GLU A N 1
ATOM 734 C CA . GLU A 1 94 ? 9.272 24.883 -7.168 1.00 51.50 94 GLU A CA 1
ATOM 735 C C . GLU A 1 94 ? 8.219 24.276 -8.093 1.00 51.50 94 GLU A C 1
ATOM 737 O O . GLU A 1 94 ? 7.188 24.868 -8.413 1.00 51.50 94 GLU A O 1
ATOM 742 N N . LYS A 1 95 ? 8.463 23.027 -8.499 1.00 53.31 95 LYS A N 1
ATOM 743 C CA . LYS A 1 95 ? 7.385 22.133 -8.912 1.00 53.31 95 LYS A CA 1
ATOM 744 C C . LYS A 1 95 ? 6.541 21.895 -7.652 1.00 53.31 95 LYS A C 1
ATOM 746 O O . LYS A 1 95 ? 6.804 20.973 -6.887 1.00 53.31 95 LYS A O 1
ATOM 751 N N . HIS A 1 96 ? 5.553 22.752 -7.392 1.00 48.53 96 HIS A N 1
ATOM 752 C CA . HIS A 1 96 ? 4.472 22.403 -6.478 1.00 48.53 96 HIS A CA 1
ATOM 753 C C . HIS A 1 96 ? 3.780 21.185 -7.092 1.00 48.53 96 HIS A C 1
ATOM 755 O O . HIS A 1 96 ? 2.976 21.308 -8.014 1.00 48.53 96 HIS A O 1
ATOM 761 N N . ILE A 1 97 ? 4.149 19.987 -6.639 1.00 46.66 97 ILE A N 1
ATOM 762 C CA . ILE A 1 97 ? 3.452 18.762 -7.013 1.00 46.66 97 ILE A CA 1
ATOM 763 C C . ILE A 1 97 ? 2.109 18.818 -6.282 1.00 46.66 97 ILE A C 1
ATOM 765 O O . ILE A 1 97 ? 1.990 18.387 -5.136 1.00 46.66 97 ILE A O 1
ATOM 769 N N . ILE A 1 98 ? 1.111 19.435 -6.911 1.00 43.16 98 ILE A N 1
ATOM 770 C CA . ILE A 1 98 ? -0.268 19.433 -6.425 1.00 43.16 98 ILE A CA 1
ATOM 771 C C . ILE A 1 98 ? -0.870 18.096 -6.876 1.00 43.16 98 ILE A C 1
ATOM 773 O O . ILE A 1 98 ? -1.419 17.986 -7.968 1.00 43.16 98 ILE A O 1
ATOM 777 N N . GLY A 1 99 ? -0.677 17.050 -6.071 1.00 57.50 99 GLY A N 1
ATOM 778 C CA . GLY A 1 99 ? -1.171 15.699 -6.348 1.00 57.50 99 GLY A CA 1
ATOM 779 C C . GLY A 1 99 ? -0.614 14.653 -5.371 1.00 57.50 99 GLY A C 1
ATOM 780 O O . GLY A 1 99 ? 0.345 14.945 -4.654 1.00 57.50 99 GLY A O 1
ATOM 781 N N . PRO A 1 100 ? -1.211 13.448 -5.301 1.00 52.00 100 PRO A N 1
ATOM 782 C CA . PRO A 1 100 ? -0.708 12.366 -4.459 1.00 52.00 100 PRO A CA 1
ATOM 783 C C . PRO A 1 100 ? 0.719 11.976 -4.872 1.00 52.00 100 PRO A C 1
ATOM 785 O O . PRO A 1 100 ? 0.984 11.678 -6.035 1.00 52.00 100 PRO A O 1
ATOM 788 N N . GLN A 1 101 ? 1.643 12.003 -3.909 1.00 56.53 101 GLN A N 1
ATOM 789 C CA . GLN A 1 101 ? 3.049 11.659 -4.113 1.00 56.53 101 GLN A CA 1
ATOM 790 C C . GLN A 1 101 ? 3.296 10.211 -3.686 1.00 56.53 101 GLN A C 1
ATOM 792 O O . GLN A 1 101 ? 2.984 9.824 -2.559 1.00 56.53 101 GLN A O 1
ATOM 797 N N . TYR A 1 102 ? 3.882 9.420 -4.581 1.00 57.81 102 TYR A N 1
ATOM 798 C CA . TYR A 1 102 ? 4.346 8.070 -4.281 1.00 57.81 102 TYR A CA 1
ATOM 799 C C . TYR A 1 102 ? 5.819 8.139 -3.867 1.00 57.81 102 TYR A C 1
ATOM 801 O O . TYR A 1 102 ? 6.691 8.378 -4.694 1.00 57.81 102 TYR A O 1
ATOM 809 N N . PHE A 1 103 ? 6.093 7.946 -2.575 1.00 59.72 103 PHE A N 1
ATOM 810 C CA . PHE A 1 103 ? 7.449 7.978 -2.003 1.00 59.72 103 PHE A CA 1
ATOM 811 C C . PHE A 1 103 ? 8.146 6.611 -1.986 1.00 59.72 103 PHE A C 1
ATOM 813 O O . PHE A 1 103 ? 9.211 6.466 -1.389 1.00 59.72 103 PHE A O 1
ATOM 820 N N . TRP A 1 104 ? 7.544 5.591 -2.600 1.00 56.34 104 TRP A N 1
ATOM 821 C CA . TRP A 1 104 ? 8.143 4.265 -2.654 1.00 56.34 104 TRP A CA 1
ATOM 822 C C . TRP A 1 104 ? 9.253 4.244 -3.705 1.00 56.34 104 TRP A C 1
ATOM 824 O O . TRP A 1 104 ? 9.016 4.459 -4.890 1.00 56.34 104 TRP A O 1
ATOM 834 N N . ASN A 1 105 ? 10.477 4.018 -3.245 1.00 56.03 105 ASN A N 1
ATOM 835 C CA . ASN A 1 105 ? 11.707 4.089 -4.026 1.00 56.03 105 ASN A CA 1
ATOM 836 C C . ASN A 1 105 ? 12.137 2.744 -4.630 1.00 56.03 105 ASN A C 1
ATOM 838 O O . ASN A 1 105 ? 13.166 2.705 -5.295 1.00 56.03 105 ASN A O 1
ATOM 842 N N . GLY A 1 106 ? 11.357 1.676 -4.455 1.00 57.28 106 GLY A N 1
ATOM 843 C CA . GLY A 1 106 ? 11.566 0.427 -5.187 1.00 57.28 106 GLY A CA 1
ATOM 844 C C . GLY A 1 106 ? 12.619 -0.534 -4.639 1.00 57.28 106 GLY A C 1
ATOM 845 O O . GLY A 1 106 ? 12.901 -1.521 -5.315 1.00 57.28 106 GLY A O 1
ATOM 846 N N . TYR A 1 107 ? 13.182 -0.277 -3.452 1.00 42.56 107 TYR A N 1
ATOM 847 C CA . TYR A 1 107 ? 14.262 -1.078 -2.858 1.00 42.56 107 TYR A CA 1
ATOM 848 C C . TYR A 1 107 ? 13.969 -1.472 -1.412 1.00 42.56 107 TYR A C 1
ATOM 850 O O . TYR A 1 107 ? 13.431 -0.620 -0.667 1.00 42.56 107 TYR A O 1
#

Secondary structure (DSSP, 8-state):
-HHHHHHHHHHHHT--HHHHGGG-SS----HHHHHHTTS-S----HHHHHHHHHHHHTS-TTPPPPPPPP----HHHHHHHHHHHHHH---TT-----S--------

Sequence (107 aa):
VHQQFVEVVSEGRHMPIDRLQPFIDGRIFTGRQAKEIGLIDELGTLNDAVKYAAKVAGIDEDSDLVYPEPEKISLIDRYLQGAASRYLGINLTEKHIIGPQYFWNGY

Radius of gyration: 21.62 Å; chains: 1; bounding box: 39×52×40 Å

Foldseek 3Di:
DLVVVLVVQCVVQVHDSVLCVVVSPPDDDDPVRCCVSRSDPDDDDPLVVQLVVCVVVVHDSPDDDDDDDPPDCDPVNVVVQVVCCVVVVDNPVPPPVPDDDDPDPPD

pLDDT: mean 82.13, std 14.73, range [42.56, 97.62]